Protein AF-A0A9Q0S503-F1 (afdb_monomer_lite)

pLDDT: mean 81.55, std 9.74, range [49.03, 94.69]

Structure (mmCIF, N/CA/C/O backbone):
data_AF-A0A9Q0S503-F1
#
_entry.id   AF-A0A9Q0S503-F1
#
loop_
_atom_site.group_PDB
_atom_site.id
_atom_site.type_symbol
_atom_site.label_atom_id
_atom_site.label_alt_id
_atom_site.label_comp_id
_atom_site.label_asym_id
_atom_site.label_entity_id
_atom_site.label_seq_id
_atom_site.pdbx_PDB_in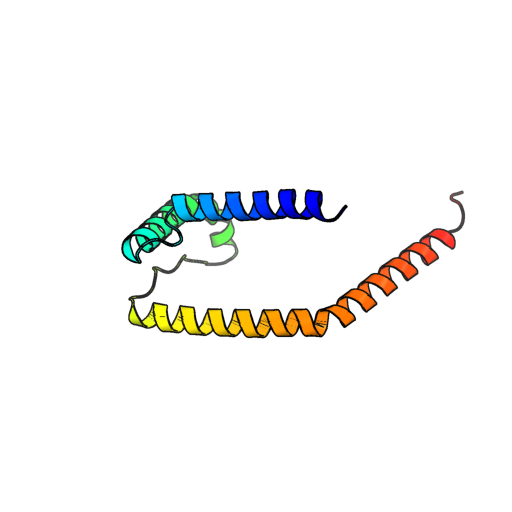s_code
_atom_site.Cartn_x
_atom_site.Cartn_y
_atom_site.Cartn_z
_atom_site.occupancy
_atom_site.B_iso_or_equiv
_atom_site.auth_seq_id
_atom_site.auth_comp_id
_atom_site.auth_asym_id
_atom_site.auth_atom_id
_atom_site.pdbx_PDB_model_num
ATOM 1 N N . MET A 1 1 ? 18.234 -19.051 -15.340 1.00 57.00 1 MET A N 1
ATOM 2 C CA . MET A 1 1 ? 17.763 -17.866 -14.578 1.00 57.00 1 MET A CA 1
ATOM 3 C C . MET A 1 1 ? 16.303 -17.928 -14.094 1.00 57.00 1 MET A C 1
ATOM 5 O O . MET A 1 1 ? 15.964 -17.139 -13.223 1.00 57.00 1 MET A O 1
ATOM 9 N N . GLY A 1 2 ? 15.440 -18.840 -14.571 1.00 72.81 2 GLY A N 1
ATOM 10 C CA . GLY A 1 2 ? 14.014 -18.856 -14.183 1.00 72.81 2 GLY A CA 1
ATOM 11 C C . GLY A 1 2 ? 13.708 -19.315 -12.747 1.00 72.81 2 GLY A C 1
ATOM 12 O O . GLY A 1 2 ? 12.916 -18.676 -12.062 1.00 72.81 2 GLY A O 1
ATOM 13 N N . LEU A 1 3 ? 14.363 -20.376 -12.259 1.00 83.56 3 LEU A N 1
ATOM 14 C CA . LEU A 1 3 ? 14.004 -21.007 -10.978 1.00 83.56 3 LEU A CA 1
ATOM 15 C C . LEU A 1 3 ? 14.396 -20.167 -9.748 1.00 83.56 3 LEU A C 1
ATOM 17 O O . LEU A 1 3 ? 13.619 -20.059 -8.807 1.00 83.56 3 LEU A O 1
ATOM 21 N N . PHE A 1 4 ? 15.562 -19.512 -9.777 1.00 88.88 4 PHE A N 1
ATOM 22 C CA . PHE A 1 4 ? 16.009 -18.639 -8.683 1.00 88.88 4 PHE A CA 1
ATOM 23 C C . PHE A 1 4 ? 15.110 -17.405 -8.533 1.00 88.88 4 PHE A C 1
ATOM 25 O O . PHE A 1 4 ? 14.668 -17.087 -7.434 1.00 88.88 4 PHE A O 1
ATOM 32 N N . SER A 1 5 ? 14.764 -16.743 -9.645 1.00 83.25 5 SER A N 1
ATOM 33 C CA . SER A 1 5 ? 13.842 -15.599 -9.612 1.00 83.25 5 SER A CA 1
ATOM 34 C C . SER A 1 5 ? 12.450 -16.009 -9.128 1.00 83.25 5 SER A C 1
ATOM 36 O O . SER A 1 5 ? 11.834 -15.278 -8.354 1.00 83.25 5 SER A O 1
ATOM 38 N N . PHE A 1 6 ? 11.973 -17.189 -9.538 1.00 91.38 6 PHE A N 1
ATOM 39 C CA . PHE A 1 6 ? 10.710 -17.744 -9.061 1.00 91.38 6 PHE A CA 1
ATOM 40 C C . PHE A 1 6 ? 10.740 -18.037 -7.557 1.00 91.38 6 PHE A C 1
ATOM 42 O O . PHE A 1 6 ? 9.820 -17.634 -6.856 1.00 91.38 6 PHE A O 1
ATOM 49 N N . ALA A 1 7 ? 11.806 -18.655 -7.044 1.00 92.56 7 ALA A N 1
ATOM 50 C CA . ALA A 1 7 ? 11.948 -18.948 -5.619 1.00 92.56 7 ALA A CA 1
ATOM 51 C C . ALA A 1 7 ? 12.010 -17.671 -4.768 1.00 92.56 7 ALA A C 1
ATOM 53 O O . ALA A 1 7 ? 11.330 -17.580 -3.751 1.00 92.56 7 ALA A O 1
ATOM 54 N N . VAL A 1 8 ? 12.758 -16.654 -5.210 1.00 93.19 8 VAL A N 1
ATOM 55 C CA . VAL A 1 8 ? 12.839 -15.363 -4.509 1.00 93.19 8 VAL A CA 1
ATOM 56 C C . VAL A 1 8 ? 11.482 -14.654 -4.512 1.00 93.19 8 VAL A C 1
ATOM 58 O O . VAL A 1 8 ? 10.993 -14.256 -3.458 1.00 93.19 8 VAL A O 1
ATOM 61 N N . LYS A 1 9 ? 10.827 -14.534 -5.675 1.00 92.31 9 LYS A N 1
ATOM 62 C CA . LYS A 1 9 ? 9.506 -13.889 -5.781 1.00 92.31 9 LYS A CA 1
ATOM 63 C C . LYS A 1 9 ? 8.429 -14.659 -5.017 1.00 92.31 9 LYS A C 1
ATOM 65 O O . LYS A 1 9 ? 7.618 -14.049 -4.328 1.00 92.31 9 LYS A O 1
ATOM 70 N N . GLY A 1 10 ? 8.447 -15.986 -5.111 1.00 94.69 10 GLY A N 1
ATOM 71 C CA . GLY A 1 10 ? 7.555 -16.878 -4.378 1.00 94.69 10 GLY A CA 1
ATOM 72 C C . GLY A 1 10 ? 7.757 -16.769 -2.870 1.00 94.69 10 GLY A C 1
ATOM 73 O O . GLY A 1 10 ? 6.779 -16.660 -2.142 1.00 94.69 10 GLY A O 1
ATOM 74 N N . GLY A 1 11 ? 9.006 -16.700 -2.403 1.00 93.38 11 GLY A N 1
ATOM 75 C CA . GLY A 1 11 ? 9.337 -16.498 -0.992 1.00 93.38 11 GLY A CA 1
ATOM 76 C C . GLY A 1 11 ? 8.842 -15.157 -0.450 1.00 93.38 11 GLY A C 1
ATOM 77 O O . GLY A 1 11 ? 8.263 -15.120 0.631 1.00 93.38 11 GLY A O 1
ATOM 78 N N . ILE A 1 12 ? 8.997 -14.072 -1.218 1.00 93.88 12 ILE A N 1
ATOM 79 C CA . ILE A 1 12 ? 8.471 -12.743 -0.854 1.00 93.88 12 ILE A CA 1
ATOM 80 C C . ILE A 1 12 ? 6.938 -12.761 -0.779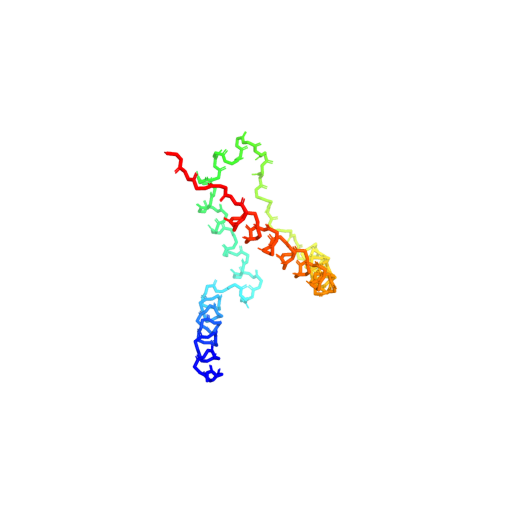 1.00 93.88 12 ILE A C 1
ATOM 82 O O . ILE A 1 12 ? 6.355 -12.249 0.173 1.00 93.88 12 ILE A O 1
ATOM 86 N N . LEU A 1 13 ? 6.269 -13.362 -1.767 1.00 92.56 13 LEU A N 1
ATOM 87 C CA . LEU A 1 13 ? 4.808 -13.475 -1.765 1.00 92.56 13 LEU A CA 1
ATOM 88 C C . LEU A 1 13 ? 4.311 -14.333 -0.600 1.00 92.56 13 LEU A C 1
ATOM 90 O O . LEU A 1 13 ? 3.348 -13.965 0.069 1.00 92.56 13 LEU A O 1
ATOM 94 N N . TYR A 1 14 ? 4.979 -15.454 -0.337 1.00 91.25 14 TYR A N 1
ATOM 95 C CA . TYR A 1 14 ? 4.634 -16.361 0.749 1.00 91.25 14 TYR A CA 1
ATOM 96 C C . TYR A 1 14 ? 4.812 -15.700 2.116 1.00 91.25 14 TYR A C 1
ATOM 98 O O . TYR A 1 14 ? 3.919 -15.796 2.953 1.00 91.25 14 TYR A O 1
ATOM 106 N N . SER A 1 15 ? 5.920 -14.991 2.344 1.00 88.50 15 SER A N 1
ATOM 107 C CA . SER A 1 15 ? 6.158 -14.301 3.614 1.00 88.50 15 SER A CA 1
ATOM 108 C C . SER A 1 15 ? 5.153 -13.172 3.842 1.00 88.50 15 SER A C 1
ATOM 110 O O . SER A 1 15 ? 4.602 -13.064 4.936 1.00 88.50 15 SER A O 1
ATOM 112 N N . ALA A 1 16 ? 4.829 -12.395 2.804 1.00 89.88 16 ALA A N 1
ATOM 113 C CA . ALA A 1 16 ? 3.786 -11.376 2.864 1.00 89.88 16 ALA A CA 1
ATOM 114 C C . ALA A 1 16 ? 2.408 -11.991 3.164 1.00 89.88 16 ALA A C 1
ATOM 116 O O . ALA A 1 16 ? 1.672 -11.509 4.028 1.00 89.88 16 ALA A O 1
ATOM 117 N N . PHE A 1 17 ? 2.065 -13.095 2.499 1.00 88.00 17 PHE A N 1
ATOM 118 C CA . PHE A 1 17 ? 0.813 -13.802 2.747 1.00 88.00 17 PHE A CA 1
ATOM 119 C C . PHE A 1 17 ? 0.746 -14.357 4.176 1.00 88.00 17 PHE A C 1
ATOM 121 O O . PHE A 1 17 ? -0.240 -14.145 4.878 1.00 88.00 17 PHE A O 1
ATOM 128 N N . TYR A 1 18 ? 1.814 -15.003 4.644 1.00 89.00 18 TYR A N 1
ATOM 129 C CA . TYR A 1 18 ? 1.893 -15.544 5.997 1.00 89.00 18 TYR A CA 1
ATOM 130 C C . TYR A 1 18 ? 1.777 -14.442 7.056 1.00 89.00 18 TYR A C 1
ATOM 132 O O . TYR A 1 18 ? 1.010 -14.582 8.007 1.00 89.00 18 TYR A O 1
ATOM 140 N N . ALA A 1 19 ? 2.461 -13.312 6.856 1.00 87.56 19 ALA A N 1
ATOM 141 C CA . ALA A 1 19 ? 2.360 -12.152 7.733 1.00 87.56 19 ALA A CA 1
ATOM 142 C C . ALA A 1 19 ? 0.928 -11.600 7.773 1.00 87.56 19 ALA A C 1
ATOM 144 O O . ALA A 1 19 ? 0.355 -11.456 8.848 1.00 87.56 19 ALA A O 1
ATOM 145 N N . THR A 1 20 ? 0.301 -11.352 6.618 1.00 83.88 20 THR A N 1
ATOM 146 C CA . THR A 1 20 ? -1.082 -10.833 6.575 1.00 83.88 20 THR A CA 1
ATOM 147 C C . THR A 1 20 ? -2.093 -11.796 7.197 1.00 83.88 20 THR A C 1
ATOM 149 O O . THR A 1 20 ? -3.049 -11.359 7.838 1.00 83.88 20 THR A O 1
ATOM 152 N N . ARG A 1 21 ? -1.863 -13.108 7.084 1.00 84.81 21 ARG A N 1
ATOM 153 C CA . ARG A 1 21 ? -2.663 -14.116 7.783 1.00 84.81 21 ARG A CA 1
ATOM 154 C C . ARG A 1 21 ? -2.451 -14.073 9.296 1.00 84.81 21 ARG A C 1
ATOM 156 O O . ARG A 1 21 ? -3.430 -14.144 10.031 1.00 84.81 21 ARG A O 1
ATOM 163 N N . HIS A 1 22 ? -1.211 -13.909 9.756 1.00 83.62 22 HIS A N 1
ATOM 164 C CA . HIS A 1 22 ? -0.887 -13.771 11.178 1.00 83.62 22 HIS A CA 1
ATOM 165 C C . HIS A 1 22 ? -1.519 -12.518 11.804 1.00 83.62 22 HIS A C 1
ATOM 167 O O . HIS A 1 22 ? -2.045 -12.582 12.911 1.00 83.62 22 HIS A O 1
ATOM 173 N N . TYR A 1 23 ? -1.566 -11.406 11.065 1.00 79.81 23 TYR A N 1
ATOM 174 C CA . TYR A 1 23 ? -2.240 -10.172 11.485 1.00 79.81 23 TYR A CA 1
ATOM 175 C C . TYR A 1 23 ? -3.771 -10.227 11.386 1.00 79.81 23 TYR A C 1
ATOM 177 O O . TYR A 1 23 ? -4.418 -9.199 11.539 1.00 79.81 23 TYR A O 1
ATOM 185 N N . ASN A 1 24 ? -4.370 -11.398 11.143 1.00 78.94 24 ASN A N 1
ATOM 186 C CA . ASN A 1 24 ? -5.821 -11.577 11.037 1.00 78.94 24 ASN A CA 1
ATOM 187 C C . ASN A 1 24 ? -6.489 -10.698 9.965 1.00 78.94 24 ASN A C 1
ATOM 189 O O . ASN A 1 24 ? -7.690 -10.464 10.027 1.00 78.94 24 ASN A O 1
ATOM 193 N N . VAL A 1 25 ? -5.749 -10.258 8.941 1.00 79.81 25 VAL A N 1
ATOM 194 C CA . VAL A 1 25 ? -6.316 -9.459 7.837 1.00 79.81 25 VAL A CA 1
ATOM 195 C C . VAL A 1 25 ? -7.424 -10.241 7.120 1.00 79.81 25 VAL A C 1
ATOM 197 O O . VAL A 1 25 ? -8.452 -9.679 6.750 1.00 79.81 25 VAL A O 1
ATOM 200 N N . TRP A 1 26 ? -7.225 -11.554 6.985 1.00 79.50 26 TRP A N 1
ATOM 201 C CA . TRP A 1 26 ? -8.132 -12.502 6.329 1.00 79.50 26 TRP A CA 1
ATOM 202 C C . TRP A 1 26 ? -8.963 -13.338 7.314 1.00 79.50 26 TRP A C 1
ATOM 204 O O . TRP A 1 26 ? -9.456 -14.401 6.939 1.00 79.50 26 TRP A O 1
ATOM 214 N N . ALA A 1 27 ? -9.024 -12.938 8.586 1.00 74.31 27 ALA A N 1
ATOM 215 C CA . ALA A 1 27 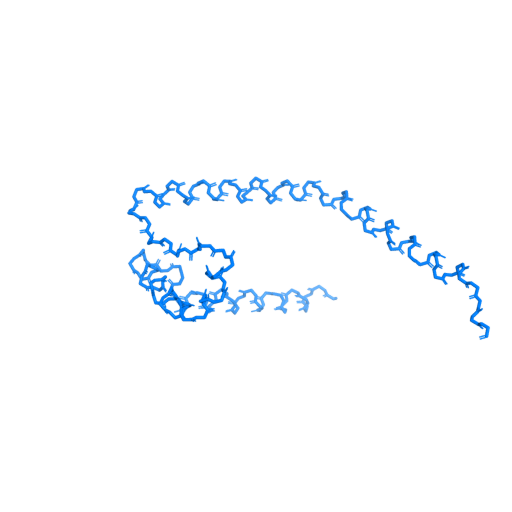? -9.785 -13.661 9.598 1.00 74.31 27 ALA A CA 1
ATOM 216 C C . ALA A 1 27 ? -11.285 -13.328 9.514 1.00 74.31 27 ALA A C 1
ATOM 218 O O . ALA A 1 27 ? -11.740 -12.639 8.601 1.00 74.31 27 ALA A O 1
ATOM 219 N N . ASP A 1 28 ? -12.057 -13.835 10.474 1.00 77.88 28 ASP A N 1
ATOM 220 C CA . ASP A 1 28 ? -13.481 -13.533 10.580 1.00 77.88 28 ASP A CA 1
ATOM 221 C C . ASP A 1 28 ? -13.730 -12.024 10.684 1.00 77.88 28 ASP A C 1
ATOM 223 O O . ASP A 1 28 ? -12.913 -11.270 11.223 1.00 77.88 28 ASP A O 1
ATOM 227 N N . SER A 1 29 ? -14.903 -11.594 10.212 1.00 73.12 29 SER A N 1
ATOM 228 C CA . SER A 1 29 ? -15.291 -10.180 10.129 1.00 73.12 29 SER A CA 1
ATOM 229 C C . SER A 1 29 ? -15.101 -9.405 11.439 1.00 73.12 29 SER A C 1
ATOM 231 O O . SER A 1 29 ? -14.843 -8.204 11.399 1.00 73.12 29 SER A O 1
ATOM 233 N N . GLU A 1 30 ? -15.238 -10.065 12.588 1.00 75.81 30 GLU A N 1
ATOM 234 C CA . GLU A 1 30 ? -15.047 -9.472 13.915 1.00 75.81 30 GLU A CA 1
ATOM 235 C C . GLU A 1 30 ? -13.572 -9.167 14.222 1.00 75.81 30 GLU A C 1
ATOM 237 O O . GLU A 1 30 ? -13.237 -8.105 14.742 1.00 75.81 30 GLU A O 1
ATOM 242 N N . LYS A 1 31 ? -12.656 -10.062 13.840 1.00 79.75 31 LYS A N 1
ATOM 243 C CA . LYS A 1 31 ? -11.215 -9.870 14.059 1.00 79.75 31 LYS A CA 1
ATOM 244 C C . LYS A 1 31 ? -10.644 -8.827 13.104 1.00 79.75 31 LYS A C 1
ATOM 246 O O . LYS A 1 31 ? -9.848 -7.987 13.521 1.00 79.75 31 LYS A O 1
ATOM 251 N N . SER A 1 32 ? -11.080 -8.837 11.846 1.00 77.50 32 SER A N 1
ATOM 252 C CA . SER A 1 32 ? -10.652 -7.842 10.859 1.00 77.50 32 SER A CA 1
ATOM 253 C C . SER A 1 32 ? -11.186 -6.439 11.178 1.00 77.50 32 SER A C 1
ATOM 255 O O . SER A 1 32 ? -10.478 -5.454 10.963 1.00 77.50 32 SER A O 1
ATOM 257 N N . SER A 1 33 ? -12.401 -6.317 11.730 1.00 75.75 33 SER A N 1
ATOM 258 C CA . SER A 1 33 ? -12.943 -5.017 12.155 1.00 75.75 33 SER A CA 1
ATOM 259 C C . SER A 1 33 ? -12.242 -4.478 13.406 1.00 75.75 33 SER A C 1
ATOM 261 O O . SER A 1 33 ? -11.933 -3.286 13.468 1.00 75.75 33 SER A O 1
ATOM 263 N N . ALA A 1 34 ? -11.899 -5.347 14.362 1.00 81.94 34 ALA A N 1
ATOM 264 C CA . ALA A 1 34 ? -11.081 -4.982 15.515 1.00 81.94 34 ALA A CA 1
ATOM 265 C C . ALA A 1 34 ? -9.696 -4.461 15.089 1.00 81.94 34 ALA A C 1
ATOM 267 O O . ALA A 1 34 ? -9.271 -3.398 15.546 1.00 81.94 34 ALA A O 1
ATOM 268 N N . LEU A 1 35 ? -9.041 -5.144 14.142 1.00 82.69 35 LEU A N 1
ATOM 269 C CA . LEU A 1 35 ? -7.765 -4.714 13.563 1.00 82.69 35 LEU A CA 1
ATOM 270 C C . LEU A 1 35 ? -7.869 -3.335 12.891 1.00 82.69 35 LEU A C 1
ATOM 272 O O . LEU A 1 35 ? -6.989 -2.494 13.065 1.00 82.69 35 LEU A O 1
ATOM 276 N N . TYR A 1 36 ? -8.942 -3.079 12.137 1.00 79.56 36 TYR A N 1
ATOM 277 C CA . TYR A 1 36 ? -9.167 -1.775 11.506 1.00 79.56 36 TYR A CA 1
ATOM 278 C C . TYR A 1 36 ? -9.281 -0.653 12.539 1.00 79.56 36 TYR A C 1
ATOM 280 O O . TYR A 1 36 ? -8.664 0.401 12.381 1.00 79.56 36 TYR A O 1
ATOM 288 N N . ASN A 1 37 ? -10.037 -0.886 13.612 1.00 81.81 37 ASN A N 1
ATOM 289 C CA . ASN A 1 37 ? -10.200 0.093 14.679 1.00 81.81 37 ASN A CA 1
ATOM 290 C C . ASN A 1 37 ? -8.866 0.370 15.387 1.00 81.81 37 ASN A C 1
ATOM 292 O O . ASN A 1 37 ? -8.528 1.532 15.610 1.00 81.81 37 ASN A O 1
ATOM 296 N N . GLU A 1 38 ? -8.071 -0.664 15.667 1.00 85.12 38 GLU A N 1
ATOM 297 C CA . GLU A 1 38 ? -6.734 -0.519 16.253 1.00 85.12 38 GLU A CA 1
ATOM 298 C C . GLU A 1 38 ? -5.791 0.282 15.339 1.00 85.12 38 GLU A C 1
ATOM 300 O O . GLU A 1 38 ? -5.113 1.211 15.786 1.00 85.12 38 GLU A O 1
ATOM 305 N N . LEU A 1 39 ? -5.771 -0.035 14.041 1.00 82.94 39 LEU A N 1
ATOM 306 C CA . LEU A 1 39 ? -4.960 0.678 13.052 1.00 82.94 39 LEU A CA 1
ATOM 307 C C . LEU A 1 39 ? -5.394 2.138 12.912 1.00 82.94 39 LEU A C 1
ATOM 309 O O . LEU A 1 39 ? -4.542 3.023 12.875 1.00 82.94 39 LEU A O 1
ATOM 313 N N . SER A 1 40 ? -6.700 2.402 12.882 1.00 79.12 40 SER A N 1
ATOM 314 C CA . SER A 1 40 ? -7.256 3.756 12.833 1.00 79.12 40 SER A CA 1
ATOM 315 C C . SER A 1 40 ? -6.841 4.572 14.059 1.00 79.12 40 SER A C 1
ATOM 317 O O . SER A 1 40 ? -6.360 5.700 13.925 1.00 79.12 40 SER A O 1
ATOM 319 N N . GLN A 1 41 ? -6.917 3.984 15.257 1.00 82.38 41 GLN A N 1
ATOM 320 C CA . GLN A 1 41 ? -6.484 4.629 16.499 1.00 82.38 41 GLN A CA 1
ATOM 321 C C . GLN A 1 41 ? -4.982 4.930 16.507 1.00 82.38 41 GLN A C 1
ATOM 323 O O . GLN A 1 41 ? -4.587 6.037 16.874 1.00 82.38 41 GLN A O 1
ATOM 328 N N . LYS A 1 42 ? -4.143 3.990 16.051 1.00 83.50 42 LYS A N 1
ATOM 329 C CA . LYS A 1 42 ? -2.687 4.192 15.948 1.00 83.50 42 LYS A CA 1
ATOM 330 C C . LYS A 1 42 ? -2.300 5.198 14.864 1.00 83.50 42 LYS A C 1
ATOM 332 O O . LYS A 1 42 ? -1.338 5.939 15.041 1.00 83.50 42 LYS A O 1
ATOM 337 N N . ALA A 1 43 ? -3.039 5.255 13.759 1.00 80.31 43 ALA A N 1
ATOM 338 C CA . ALA A 1 43 ? -2.784 6.192 12.667 1.00 80.31 43 ALA A CA 1
ATOM 339 C C . ALA A 1 43 ? -3.270 7.618 12.984 1.00 80.31 43 ALA A C 1
ATOM 341 O O . ALA A 1 43 ? -2.637 8.592 12.573 1.00 80.31 43 ALA A O 1
ATOM 342 N N . SER A 1 44 ? -4.355 7.756 13.753 1.00 76.19 44 SER A N 1
ATOM 343 C CA . SER A 1 44 ? -4.974 9.032 14.146 1.00 76.19 44 SER A CA 1
ATOM 344 C C . SER A 1 44 ? -3.989 10.124 14.617 1.00 76.19 44 SER A C 1
ATOM 346 O O . SER A 1 44 ? -4.052 11.237 14.083 1.00 76.19 44 SER A O 1
ATOM 348 N N . PRO A 1 45 ? -3.030 9.872 15.537 1.00 79.69 45 PRO A N 1
ATOM 349 C CA . PRO A 1 45 ? -2.081 10.901 15.972 1.00 79.69 45 PRO A CA 1
ATOM 350 C C . PRO A 1 45 ? -1.138 11.386 14.861 1.00 79.69 45 PRO A C 1
ATOM 352 O O . PRO A 1 45 ? -0.739 12.551 14.880 1.00 79.69 45 PRO A O 1
ATOM 355 N N . HIS A 1 46 ? -0.812 10.537 13.884 1.00 75.56 46 HIS A N 1
ATOM 356 C CA . HIS A 1 46 ? 0.112 10.855 12.790 1.00 75.56 46 HIS A CA 1
ATOM 357 C C . HIS A 1 46 ? -0.575 11.512 11.591 1.00 75.56 46 HIS A C 1
ATOM 359 O O . HIS A 1 46 ? 0.072 12.185 10.794 1.00 75.56 46 HIS A O 1
ATOM 365 N N . LEU A 1 47 ? -1.896 11.381 11.489 1.00 71.81 47 LEU A N 1
ATOM 366 C CA . LEU A 1 47 ? -2.691 11.984 10.424 1.00 71.81 47 LEU A CA 1
ATOM 367 C C . LEU A 1 47 ? -3.104 13.430 10.720 1.00 71.81 47 LEU A C 1
ATOM 369 O O . LEU A 1 47 ? -3.790 14.031 9.903 1.00 71.81 47 LEU A O 1
ATOM 373 N N . LYS A 1 48 ? -2.674 14.030 11.841 1.00 72.94 48 LYS A N 1
ATOM 374 C CA . LYS A 1 48 ? -3.014 15.422 12.197 1.00 72.94 48 LYS A CA 1
ATOM 375 C C . LYS A 1 48 ? -2.568 16.440 11.140 1.00 72.94 48 LYS A C 1
ATOM 377 O O . LYS A 1 48 ? -3.327 17.351 10.825 1.00 72.94 48 LYS A O 1
ATOM 382 N N . SER A 1 49 ? -1.372 16.277 10.569 1.00 73.50 49 SER A N 1
ATOM 383 C CA . SER A 1 49 ? -0.856 17.162 9.512 1.00 73.50 49 SER A CA 1
ATOM 384 C C . SER A 1 49 ? -1.596 16.977 8.185 1.00 73.50 49 SER A C 1
ATOM 386 O O . SER A 1 49 ? -1.877 17.952 7.494 1.00 73.50 49 SER A O 1
ATOM 388 N N . VAL A 1 50 ? -1.963 15.734 7.859 1.00 71.50 50 VAL A N 1
ATOM 389 C CA . VAL A 1 50 ? -2.741 15.391 6.660 1.00 71.50 50 VAL A CA 1
ATOM 390 C C . VAL A 1 50 ? -4.174 15.898 6.793 1.00 71.50 50 VAL A C 1
ATOM 392 O O . VAL A 1 50 ? -4.694 16.487 5.854 1.00 71.50 50 VAL A O 1
ATOM 395 N N . ARG A 1 51 ? -4.777 15.766 7.980 1.00 68.38 51 ARG A N 1
ATOM 396 C CA . ARG A 1 51 ? -6.124 16.258 8.290 1.00 68.38 51 ARG A CA 1
ATOM 397 C C . ARG A 1 51 ? -6.235 17.780 8.160 1.00 68.38 51 ARG A C 1
ATOM 399 O O . ARG A 1 51 ? -7.292 18.279 7.796 1.00 68.38 51 ARG A O 1
ATOM 406 N N . ALA A 1 52 ? -5.147 18.506 8.426 1.00 72.75 52 ALA A N 1
ATOM 407 C CA . ALA A 1 52 ? -5.090 19.956 8.246 1.00 72.75 52 ALA A CA 1
ATOM 408 C C . ALA A 1 52 ? -5.105 20.385 6.766 1.00 72.75 52 ALA A C 1
ATOM 410 O O . ALA A 1 52 ? -5.555 21.483 6.459 1.00 72.75 52 ALA A O 1
ATOM 411 N N . GLN A 1 53 ? -4.619 19.535 5.854 1.00 79.12 53 GLN A N 1
ATOM 412 C CA . GLN A 1 53 ? -4.570 19.821 4.413 1.00 79.12 53 GLN A CA 1
ATOM 413 C C . GLN A 1 53 ? -5.757 19.216 3.657 1.00 79.12 53 GLN A C 1
ATOM 415 O O . GLN A 1 53 ? -6.197 19.753 2.645 1.00 79.12 53 GLN A O 1
ATOM 420 N N . ILE A 1 54 ? -6.270 18.088 4.142 1.00 71.38 54 ILE A N 1
ATOM 421 C CA . ILE A 1 54 ? -7.386 17.352 3.563 1.00 71.38 54 ILE A CA 1
ATOM 422 C C . ILE A 1 54 ? -8.265 16.928 4.741 1.00 71.38 54 IL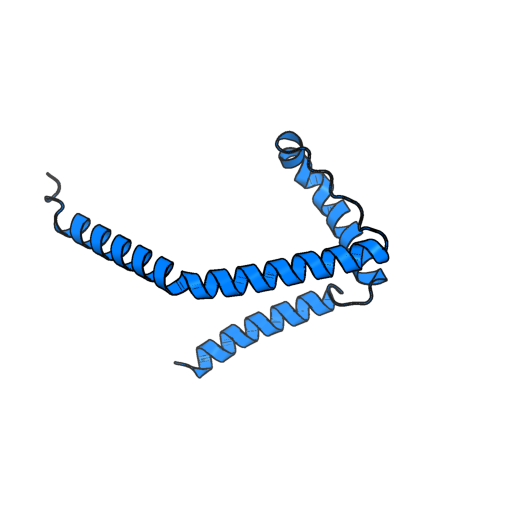E A C 1
ATOM 424 O O . ILE A 1 54 ? -7.798 16.114 5.537 1.00 71.38 54 ILE A O 1
ATOM 428 N N . PRO A 1 55 ? -9.502 17.439 4.889 1.00 66.25 55 PRO A N 1
ATOM 429 C CA . PRO A 1 55 ? -10.398 17.073 5.985 1.00 66.25 55 PRO A CA 1
ATOM 430 C C . PRO A 1 55 ? -10.876 15.622 5.819 1.00 66.25 55 PRO A C 1
ATOM 432 O O . PRO A 1 55 ? -11.984 15.341 5.374 1.00 66.25 55 PRO A O 1
ATOM 435 N N . LEU A 1 56 ? -9.983 14.687 6.130 1.00 62.38 56 LEU A N 1
ATOM 436 C CA . LEU A 1 56 ? -10.167 13.250 6.040 1.00 62.38 56 LEU A CA 1
ATOM 437 C C . LEU A 1 56 ? -10.403 12.732 7.463 1.00 62.38 56 LEU A C 1
ATOM 439 O O . LEU A 1 56 ? -9.480 12.587 8.277 1.00 62.38 56 LEU A O 1
ATOM 443 N N . GLU A 1 57 ? -11.669 12.493 7.788 1.00 66.25 57 GLU A N 1
ATOM 444 C CA . GLU A 1 57 ? -12.034 11.601 8.883 1.00 66.25 57 GLU A CA 1
ATOM 445 C C . GLU A 1 57 ? -12.036 10.173 8.353 1.00 66.25 57 GLU A C 1
ATOM 447 O O . GLU A 1 57 ? -12.579 9.900 7.285 1.00 66.25 57 GLU A O 1
ATOM 452 N N . ILE A 1 58 ? -11.378 9.268 9.079 1.00 67.38 58 ILE A N 1
ATOM 453 C CA . ILE A 1 58 ? -11.431 7.844 8.762 1.00 67.38 58 ILE A CA 1
ATOM 454 C C . ILE A 1 58 ? -12.849 7.394 9.122 1.00 67.38 58 ILE A C 1
ATOM 456 O O . ILE A 1 58 ? -13.183 7.418 10.310 1.00 67.38 58 ILE A O 1
ATOM 460 N N . PRO A 1 59 ? -13.693 7.020 8.146 1.00 67.50 59 PRO A N 1
ATOM 461 C CA . PRO A 1 59 ? -15.057 6.633 8.449 1.00 67.50 59 PRO A CA 1
ATOM 462 C C . PRO A 1 59 ? -15.063 5.320 9.248 1.00 67.50 59 PRO A C 1
ATOM 464 O O . PRO A 1 59 ? -14.183 4.466 9.047 1.00 67.50 59 PRO A O 1
ATOM 467 N N . PRO A 1 60 ? -16.041 5.127 10.151 1.00 69.25 60 PRO A N 1
ATOM 468 C CA . PRO A 1 60 ? -16.265 3.824 10.757 1.00 69.25 60 PRO A CA 1
ATOM 469 C C . PRO A 1 60 ? -16.575 2.797 9.662 1.00 69.25 60 PRO A C 1
ATOM 471 O O . PRO A 1 60 ? -17.156 3.132 8.627 1.00 69.25 60 PRO A O 1
ATOM 474 N N . LEU A 1 61 ? -16.176 1.542 9.886 1.00 68.62 61 LEU A N 1
ATOM 475 C CA . LEU A 1 61 ? -16.565 0.454 8.993 1.00 68.62 61 LEU A CA 1
ATOM 476 C C . LEU A 1 61 ? -18.104 0.396 8.924 1.00 68.62 61 LEU A C 1
ATOM 478 O O . LEU A 1 61 ? -18.748 0.357 9.976 1.00 68.62 61 LEU A O 1
ATOM 482 N N . PRO A 1 62 ? -18.696 0.409 7.719 1.00 65.56 62 PRO A N 1
ATOM 483 C CA . PRO A 1 62 ? -20.141 0.364 7.558 1.00 65.56 62 PRO A CA 1
ATOM 484 C C . PRO A 1 62 ? -20.732 -0.931 8.124 1.00 65.56 62 PRO A C 1
ATOM 486 O O . PRO A 1 62 ? -20.054 -1.957 8.193 1.00 65.56 62 PRO A O 1
ATOM 489 N N . SER A 1 63 ? -22.014 -0.906 8.499 1.00 66.00 63 SER A N 1
ATOM 490 C CA . SER A 1 63 ? -22.716 -2.121 8.934 1.00 66.00 63 SER A CA 1
ATOM 491 C C . SER A 1 63 ? -22.769 -3.160 7.797 1.00 66.00 63 SER A C 1
ATOM 493 O O . SER A 1 63 ? -22.689 -2.816 6.615 1.00 66.00 63 SER A O 1
ATOM 495 N N . SER A 1 64 ? -22.854 -4.448 8.142 1.00 69.62 64 SER A N 1
ATOM 496 C CA . SER A 1 64 ? -22.569 -5.593 7.253 1.00 69.62 64 SER A CA 1
ATOM 497 C C . SER A 1 64 ? -23.242 -5.566 5.867 1.00 69.62 64 SER A C 1
ATOM 499 O O . SER A 1 64 ? -22.656 -6.062 4.903 1.00 69.62 64 SER A O 1
ATOM 501 N N . GLY A 1 65 ? -24.426 -4.957 5.733 1.00 65.88 65 GLY A N 1
ATOM 502 C CA . GLY A 1 65 ? -25.124 -4.808 4.448 1.00 65.88 65 GLY A CA 1
ATOM 503 C C . GLY A 1 65 ? -24.436 -3.852 3.463 1.00 65.88 65 GLY A C 1
ATOM 504 O O . GLY A 1 65 ? -24.324 -4.150 2.275 1.00 65.88 65 GLY A O 1
ATOM 505 N N . GLU A 1 66 ? -23.903 -2.732 3.949 1.00 68.38 66 GLU A N 1
ATOM 506 C CA . GLU A 1 66 ? -23.200 -1.731 3.135 1.00 68.38 66 GLU A CA 1
ATOM 507 C C . GLU A 1 66 ? -21.770 -2.180 2.789 1.00 68.38 66 GLU A C 1
ATOM 509 O O . GLU A 1 66 ? -21.269 -1.904 1.697 1.00 68.38 66 GLU A O 1
ATOM 514 N N . LEU A 1 67 ? -21.133 -2.953 3.677 1.00 71.38 67 LEU A N 1
ATOM 515 C CA . LEU A 1 67 ? -19.829 -3.586 3.446 1.00 71.38 67 LEU A CA 1
ATOM 516 C C . LEU A 1 67 ? -19.848 -4.526 2.234 1.00 71.38 67 LEU A C 1
ATOM 518 O O . LEU A 1 67 ? -18.920 -4.504 1.427 1.00 71.38 67 LEU A O 1
ATOM 522 N N . CYS A 1 68 ? -20.914 -5.316 2.073 1.00 68.69 68 CYS A N 1
ATOM 523 C CA . CYS A 1 68 ? -21.068 -6.216 0.928 1.00 68.69 68 CYS A CA 1
ATOM 524 C C . CYS A 1 68 ? -21.165 -5.437 -0.395 1.00 68.69 68 CYS A C 1
ATOM 526 O O . CYS A 1 68 ? -20.516 -5.790 -1.386 1.00 68.69 68 CYS A O 1
ATOM 528 N N . TYR A 1 69 ? -21.914 -4.329 -0.397 1.00 76.56 69 TYR A N 1
ATOM 529 C CA . TYR A 1 69 ? -22.023 -3.442 -1.553 1.00 76.56 69 TYR A CA 1
ATOM 530 C C . TYR A 1 69 ? -20.685 -2.774 -1.893 1.00 76.56 69 TYR A C 1
ATOM 532 O O . TYR A 1 69 ? -20.261 -2.804 -3.049 1.00 76.56 69 TYR A O 1
ATOM 540 N N . ILE A 1 70 ? -19.983 -2.227 -0.897 1.00 80.19 70 ILE A N 1
ATOM 541 C CA . ILE A 1 70 ? -18.661 -1.608 -1.068 1.00 80.19 70 ILE A CA 1
ATOM 542 C C . ILE A 1 70 ? -17.667 -2.635 -1.602 1.00 80.19 70 ILE A C 1
ATOM 544 O O . ILE A 1 70 ? -17.018 -2.383 -2.616 1.00 80.19 70 ILE A O 1
ATOM 548 N N . TYR A 1 71 ? -17.583 -3.810 -0.980 1.00 78.94 71 TYR A N 1
ATOM 549 C CA . TYR A 1 71 ? -16.695 -4.875 -1.429 1.00 78.94 71 TYR A CA 1
ATOM 550 C C . TYR A 1 71 ? -16.967 -5.238 -2.889 1.00 78.94 71 TYR A C 1
ATOM 552 O O . TYR A 1 71 ? -16.056 -5.201 -3.711 1.00 78.94 71 TYR A O 1
ATOM 560 N N . THR A 1 72 ? -18.229 -5.485 -3.242 1.00 81.25 72 THR A N 1
ATOM 561 C CA . THR A 1 72 ? -18.627 -5.807 -4.617 1.00 81.25 72 THR A CA 1
ATOM 562 C C . THR A 1 72 ? -18.286 -4.672 -5.588 1.00 81.25 72 THR A C 1
ATOM 564 O O . THR A 1 72 ? -17.739 -4.910 -6.667 1.00 81.25 72 THR A O 1
ATOM 567 N N . HIS A 1 73 ? -18.556 -3.420 -5.214 1.00 83.25 73 HIS A N 1
ATOM 568 C CA . HIS A 1 73 ? -18.281 -2.250 -6.044 1.00 83.25 73 HIS A CA 1
ATOM 569 C C . HIS A 1 73 ? -16.781 -2.064 -6.301 1.00 83.25 73 HIS A C 1
ATOM 571 O O . HIS A 1 73 ? -16.363 -1.905 -7.452 1.00 83.25 73 HIS A O 1
ATOM 577 N N . TYR A 1 74 ? -15.963 -2.099 -5.247 1.00 83.44 74 TYR A N 1
ATOM 578 C CA . TYR A 1 74 ? -14.518 -1.911 -5.353 1.00 83.44 74 TYR A CA 1
ATOM 579 C C . TYR A 1 74 ? -13.825 -3.114 -5.981 1.00 83.44 74 TYR A C 1
ATOM 581 O O . TYR A 1 74 ? -12.904 -2.914 -6.767 1.00 83.44 74 TYR A O 1
ATOM 589 N N . HIS A 1 75 ? -14.299 -4.334 -5.732 1.00 79.69 75 HIS A N 1
ATOM 590 C CA . HIS A 1 75 ? -13.811 -5.527 -6.413 1.00 79.69 75 HIS A CA 1
ATOM 591 C C . HIS A 1 75 ? -14.043 -5.423 -7.925 1.00 79.69 75 HIS A C 1
ATOM 593 O O . HIS A 1 75 ? -13.104 -5.530 -8.712 1.00 79.69 75 HIS A O 1
ATOM 599 N N . ASN A 1 76 ? -15.267 -5.091 -8.345 1.00 86.81 76 ASN A N 1
ATOM 600 C CA . ASN A 1 76 ? -15.592 -4.924 -9.761 1.00 86.81 76 ASN A CA 1
ATOM 601 C C . ASN A 1 76 ? -14.812 -3.773 -10.410 1.00 86.81 76 ASN A C 1
ATOM 603 O O . ASN A 1 76 ? -14.350 -3.905 -11.545 1.00 86.81 76 ASN A O 1
ATOM 607 N N . LYS A 1 77 ? -14.634 -2.645 -9.709 1.00 90.88 77 LYS A N 1
ATOM 608 C CA . LYS A 1 77 ? -13.777 -1.548 -10.185 1.00 90.88 77 LYS A CA 1
ATOM 609 C C . LYS A 1 77 ? -12.320 -1.978 -10.314 1.00 90.88 77 LYS A C 1
ATOM 611 O O . LYS A 1 77 ? -11.697 -1.650 -11.319 1.00 90.88 77 LYS A O 1
ATOM 616 N N . ALA A 1 78 ? -11.790 -2.704 -9.333 1.00 86.31 78 ALA A N 1
ATOM 617 C CA . ALA A 1 78 ? -10.421 -3.196 -9.356 1.00 86.31 78 ALA A CA 1
ATOM 618 C C . ALA A 1 78 ? -10.200 -4.116 -10.561 1.00 86.31 78 ALA A C 1
ATOM 620 O O . ALA A 1 78 ? -9.318 -3.841 -11.366 1.00 86.31 78 ALA A O 1
ATOM 621 N N . VAL A 1 79 ? -11.063 -5.118 -10.762 1.00 89.94 79 VAL A N 1
ATOM 622 C CA . VAL A 1 79 ? -10.978 -6.037 -11.909 1.00 89.94 79 VAL A CA 1
ATOM 623 C C . VAL A 1 79 ? -11.027 -5.275 -13.236 1.00 89.94 79 VAL A C 1
ATOM 625 O O . VAL A 1 79 ? -10.153 -5.458 -14.085 1.00 89.94 79 VAL A O 1
ATOM 628 N N . LYS A 1 80 ? -12.000 -4.367 -13.407 1.00 91.31 80 LYS A N 1
ATOM 629 C CA . LYS A 1 80 ? -12.124 -3.551 -14.627 1.00 91.31 80 LYS A CA 1
ATOM 630 C C . LYS A 1 80 ? -10.872 -2.711 -14.881 1.00 91.31 80 LYS A C 1
ATOM 632 O O . LYS A 1 80 ? -10.364 -2.700 -16.000 1.00 91.31 80 LYS A O 1
ATOM 637 N N . ASN A 1 81 ? -10.351 -2.048 -13.852 1.00 90.50 81 ASN A N 1
ATOM 638 C CA . ASN A 1 81 ? -9.166 -1.203 -13.972 1.00 90.50 81 ASN A CA 1
ATOM 639 C C . ASN A 1 81 ? -7.897 -2.012 -14.249 1.00 90.50 81 ASN A C 1
ATOM 641 O O . ASN A 1 81 ? -7.074 -1.578 -15.048 1.00 90.50 81 ASN A O 1
ATOM 645 N N . THR A 1 82 ? -7.736 -3.187 -13.641 1.00 91.06 82 THR A N 1
ATOM 646 C CA . THR A 1 82 ? -6.588 -4.063 -13.899 1.00 91.06 82 THR A CA 1
ATOM 647 C C . THR A 1 82 ? -6.590 -4.555 -15.341 1.00 91.06 82 THR A C 1
ATOM 649 O O . THR A 1 82 ? -5.568 -4.454 -16.016 1.00 91.06 82 THR A O 1
ATOM 652 N N . ILE A 1 83 ? -7.734 -5.024 -15.850 1.00 92.38 83 ILE A N 1
ATOM 653 C CA . ILE A 1 83 ? -7.852 -5.454 -17.252 1.00 92.38 83 ILE A CA 1
ATOM 654 C C . ILE A 1 83 ? -7.591 -4.274 -18.192 1.00 92.38 83 ILE A C 1
ATOM 656 O O . ILE A 1 83 ? -6.856 -4.409 -19.167 1.00 92.38 83 ILE A O 1
ATOM 660 N N . TYR A 1 84 ? -8.130 -3.097 -17.874 1.00 92.56 84 TYR A N 1
ATOM 661 C CA . TYR A 1 84 ? -7.887 -1.883 -18.646 1.00 92.56 84 TYR A CA 1
ATOM 662 C C . TYR A 1 84 ? -6.406 -1.477 -18.660 1.00 92.56 84 TYR A C 1
ATOM 664 O O . TYR A 1 84 ? -5.871 -1.119 -19.709 1.00 92.56 84 TYR A O 1
ATOM 672 N N . PHE A 1 85 ? -5.720 -1.579 -17.520 1.00 92.44 85 PHE A N 1
ATOM 673 C CA . PHE A 1 85 ? -4.283 -1.337 -17.426 1.00 92.44 85 PHE A CA 1
ATOM 674 C C . PHE A 1 85 ? -3.495 -2.329 -18.280 1.00 92.44 85 PHE A C 1
ATOM 676 O O . PHE A 1 85 ? -2.658 -1.900 -19.068 1.00 92.44 85 PHE A O 1
ATOM 683 N N . ILE A 1 86 ? -3.797 -3.629 -18.185 1.00 92.44 86 ILE A N 1
ATOM 684 C CA . ILE A 1 86 ? -3.160 -4.670 -19.007 1.00 92.44 86 ILE A CA 1
ATOM 685 C C . ILE A 1 86 ? -3.389 -4.388 -20.495 1.00 92.44 86 ILE A C 1
ATOM 687 O O . ILE A 1 86 ? -2.454 -4.471 -21.287 1.00 92.44 86 ILE A O 1
ATOM 691 N N . HIS A 1 87 ? -4.601 -3.983 -20.878 1.00 91.25 87 HIS A N 1
ATOM 692 C CA . HIS A 1 87 ? -4.910 -3.619 -22.256 1.00 91.25 87 HIS A CA 1
ATOM 693 C C . HIS A 1 87 ? -4.094 -2.407 -22.734 1.00 91.25 87 HIS A C 1
ATOM 695 O O . HIS A 1 87 ? -3.611 -2.405 -23.866 1.00 91.25 87 HIS A O 1
ATOM 701 N N . ARG A 1 88 ? -3.903 -1.387 -21.888 1.00 92.94 88 ARG A N 1
ATOM 702 C CA . ARG A 1 88 ? -3.104 -0.194 -22.220 1.00 92.94 88 ARG A CA 1
ATOM 703 C C . ARG A 1 88 ? -1.598 -0.379 -22.068 1.00 92.94 88 ARG A C 1
ATOM 705 O O . ARG A 1 88 ? -0.835 0.467 -22.534 1.00 92.94 88 ARG A O 1
ATOM 712 N N . LEU A 1 89 ? -1.165 -1.473 -21.457 1.00 92.88 89 LEU A N 1
ATOM 713 C CA . LEU A 1 89 ? 0.232 -1.763 -21.161 1.00 92.88 89 LEU A CA 1
ATOM 714 C C . LEU A 1 89 ? 1.141 -1.667 -22.404 1.00 92.88 89 LEU A C 1
ATOM 716 O O . LEU A 1 89 ? 2.177 -1.008 -22.306 1.00 92.88 89 LEU A O 1
ATOM 720 N N . PRO A 1 90 ? 0.762 -2.180 -23.595 1.00 89.44 90 PRO A N 1
ATOM 721 C CA . PRO A 1 90 ? 1.560 -2.007 -24.811 1.00 89.44 90 PRO A CA 1
ATOM 722 C C . PRO A 1 90 ? 1.744 -0.539 -25.224 1.00 89.44 90 PRO A C 1
ATOM 724 O O . PRO A 1 90 ? 2.831 -0.154 -25.653 1.00 89.44 90 PRO A O 1
ATOM 727 N N . CYS A 1 91 ? 0.722 0.307 -25.054 1.00 88.50 91 CYS A N 1
ATOM 728 C CA . CYS A 1 91 ? 0.832 1.739 -25.342 1.00 88.50 91 CYS A CA 1
ATOM 729 C C . CYS A 1 91 ? 1.797 2.434 -24.374 1.00 88.50 91 CYS A C 1
ATOM 731 O O . CYS A 1 91 ? 2.625 3.230 -24.814 1.00 88.50 91 CYS A O 1
ATOM 733 N N . TYR A 1 92 ? 1.725 2.114 -23.077 1.00 90.06 92 TYR A N 1
ATOM 734 C CA . TYR A 1 92 ? 2.646 2.671 -22.082 1.00 90.06 92 TYR A CA 1
ATOM 735 C C . TYR A 1 92 ? 4.090 2.241 -22.337 1.00 90.06 92 TYR A C 1
ATOM 737 O O . TYR A 1 92 ? 4.992 3.075 -22.279 1.00 90.06 92 TYR A O 1
ATOM 745 N N . LEU A 1 93 ? 4.311 0.971 -22.691 1.00 90.81 93 LEU A N 1
ATOM 746 C CA . LEU A 1 93 ? 5.636 0.471 -23.056 1.00 90.81 93 LEU A CA 1
ATOM 747 C C . LEU A 1 93 ? 6.180 1.157 -24.311 1.00 90.81 93 LEU A C 1
ATOM 749 O O . LEU A 1 93 ? 7.345 1.540 -24.330 1.00 90.81 93 LEU A O 1
ATOM 753 N N . GLY A 1 94 ? 5.347 1.364 -25.336 1.00 89.19 94 GLY A N 1
ATOM 754 C CA . GLY A 1 94 ? 5.748 2.080 -26.549 1.00 89.19 94 GLY A CA 1
ATOM 755 C C . GLY A 1 94 ? 6.139 3.535 -26.278 1.00 89.19 94 GLY A C 1
ATOM 756 O O . GLY A 1 94 ? 7.147 4.012 -26.799 1.00 89.19 94 GLY A O 1
ATOM 757 N N . GLN A 1 95 ? 5.388 4.229 -25.416 1.00 92.38 95 GLN A N 1
ATOM 758 C CA . GLN A 1 95 ? 5.720 5.589 -24.982 1.00 92.38 95 GLN A CA 1
ATOM 759 C C . GLN A 1 95 ? 7.042 5.627 -24.212 1.00 92.38 95 GLN A C 1
ATOM 761 O O . GLN A 1 95 ? 7.911 6.431 -24.537 1.00 92.38 9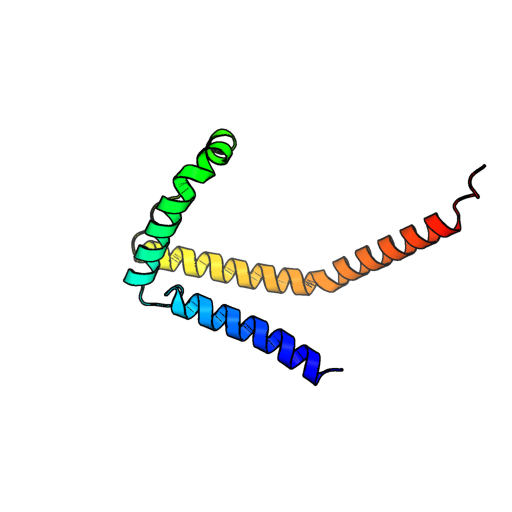5 GLN A O 1
ATOM 766 N N . TRP A 1 96 ? 7.229 4.719 -23.254 1.00 91.06 96 TRP A N 1
ATOM 767 C CA . TRP A 1 96 ? 8.473 4.609 -22.492 1.00 91.06 96 TRP A CA 1
ATOM 768 C C . TRP A 1 96 ? 9.680 4.296 -23.375 1.00 91.06 96 TRP A C 1
ATOM 770 O O . TRP A 1 96 ? 10.723 4.933 -23.239 1.00 91.06 96 TRP A O 1
ATOM 780 N N . ALA A 1 97 ? 9.539 3.356 -24.311 1.00 91.38 97 ALA A N 1
ATOM 781 C CA . ALA A 1 97 ? 10.596 3.004 -25.254 1.00 91.38 97 ALA A CA 1
ATOM 782 C C . ALA A 1 97 ? 10.985 4.198 -26.137 1.00 91.38 97 ALA A C 1
ATOM 784 O O . ALA A 1 97 ? 12.171 4.439 -26.366 1.00 91.38 97 ALA A O 1
ATOM 785 N N . LYS 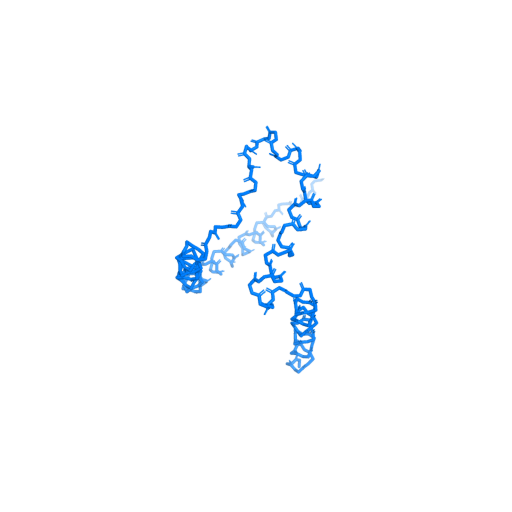A 1 98 ? 9.997 4.981 -26.589 1.00 90.81 98 LYS A N 1
ATOM 786 C CA . LYS A 1 98 ? 10.244 6.213 -27.338 1.00 90.81 98 LYS A CA 1
ATOM 787 C C . LYS A 1 98 ? 10.979 7.249 -26.489 1.00 90.81 98 LYS A C 1
ATOM 789 O O . LYS A 1 98 ? 12.013 7.738 -26.919 1.00 90.81 98 LYS A O 1
ATOM 794 N N . THR A 1 99 ? 10.516 7.521 -25.270 1.00 92.25 99 THR A N 1
ATOM 795 C CA . THR A 1 99 ? 11.186 8.461 -24.359 1.00 92.25 99 THR A CA 1
ATOM 796 C C . THR A 1 99 ? 12.623 8.042 -24.050 1.00 92.25 99 THR A C 1
ATOM 798 O O . THR A 1 99 ? 13.514 8.888 -24.044 1.00 92.25 99 THR A O 1
ATOM 801 N N . ALA A 1 100 ? 12.874 6.748 -23.843 1.00 91.50 100 ALA A N 1
ATOM 802 C CA . ALA A 1 100 ? 14.222 6.231 -23.633 1.00 91.50 100 ALA A CA 1
ATOM 803 C C . ALA A 1 100 ? 15.112 6.456 -24.865 1.00 91.50 100 ALA A C 1
ATOM 805 O O . ALA A 1 100 ? 16.227 6.960 -24.735 1.00 91.50 100 ALA A O 1
ATOM 806 N N . LYS A 1 101 ? 14.608 6.143 -26.066 1.00 92.31 101 LYS A N 1
ATOM 807 C CA . LYS A 1 101 ? 15.327 6.383 -27.323 1.00 92.31 101 LYS A CA 1
ATOM 808 C C . LYS A 1 101 ? 15.632 7.867 -27.529 1.00 92.31 101 LYS A C 1
ATOM 810 O O . LYS A 1 101 ? 16.767 8.214 -27.855 1.00 92.31 101 LYS A O 1
ATOM 815 N N . ASP A 1 102 ? 14.639 8.727 -27.337 1.00 93.44 102 ASP A N 1
ATOM 816 C CA . ASP A 1 102 ? 14.767 10.172 -27.530 1.00 93.44 102 ASP A CA 1
ATOM 817 C C . ASP A 1 102 ? 15.767 10.762 -26.517 1.00 93.44 102 ASP A C 1
ATOM 819 O O . ASP A 1 102 ? 16.605 11.586 -26.879 1.00 93.44 102 ASP A O 1
ATOM 823 N N . GLY A 1 103 ? 15.755 10.282 -25.268 1.00 91.44 103 GLY A N 1
ATOM 824 C CA . GLY A 1 103 ? 16.717 10.671 -24.233 1.00 91.44 103 GLY A CA 1
ATOM 825 C C . GLY A 1 103 ? 18.159 10.261 -24.549 1.00 91.44 103 GLY A C 1
ATOM 826 O O . GLY A 1 103 ? 19.066 11.079 -24.405 1.00 91.44 103 GLY A O 1
ATOM 827 N N . ILE A 1 104 ? 18.373 9.029 -25.027 1.00 89.94 104 ILE A N 1
ATOM 828 C CA . ILE A 1 104 ? 19.701 8.550 -25.451 1.00 89.94 104 ILE A CA 1
ATOM 829 C C . ILE A 1 104 ? 20.202 9.358 -26.651 1.00 89.94 104 ILE A C 1
ATOM 831 O O . ILE A 1 104 ? 21.342 9.811 -26.649 1.00 89.94 104 ILE A O 1
ATOM 835 N N . SER A 1 105 ? 19.345 9.582 -27.650 1.00 87.50 105 SER A N 1
ATOM 836 C CA . SER A 1 105 ? 19.709 10.335 -28.859 1.00 87.50 105 SER A CA 1
ATOM 837 C C . SER A 1 105 ? 20.112 11.768 -28.506 1.00 87.50 105 SER A C 1
ATOM 839 O O . SER A 1 105 ? 21.170 12.234 -28.912 1.00 87.50 105 SER A O 1
ATOM 841 N N . LYS A 1 106 ? 19.343 12.427 -27.631 1.00 89.69 106 LYS A N 1
ATOM 842 C CA . LYS A 1 106 ? 19.648 13.776 -27.144 1.00 89.69 106 LYS A CA 1
ATOM 843 C C . LYS A 1 106 ? 20.959 13.854 -26.352 1.00 89.69 106 LYS A C 1
ATOM 845 O O . LYS A 1 106 ? 21.632 14.878 -26.401 1.00 89.69 106 LYS A O 1
ATOM 850 N N . ALA A 1 107 ? 21.319 12.802 -25.616 1.00 85.88 107 ALA A N 1
ATOM 851 C CA . ALA A 1 107 ? 22.590 12.739 -24.895 1.00 85.88 107 ALA A CA 1
ATOM 852 C C . ALA A 1 107 ? 23.788 12.534 -25.838 1.00 85.88 107 ALA A C 1
ATOM 854 O O . ALA A 1 107 ? 24.864 13.061 -25.573 1.00 85.88 107 ALA A O 1
ATOM 855 N N . LEU A 1 108 ? 23.598 11.800 -26.939 1.00 84.44 108 LEU A N 1
ATOM 856 C CA . LEU A 1 108 ? 24.621 11.578 -27.967 1.00 84.44 108 LEU A CA 1
ATOM 857 C C . LEU A 1 108 ? 24.835 12.804 -28.867 1.00 84.44 108 LEU A C 1
ATOM 859 O O . LEU A 1 108 ? 25.944 13.029 -29.336 1.00 84.44 108 LEU A O 1
ATOM 863 N N . GLU A 1 109 ? 23.789 13.598 -29.094 1.00 84.88 109 GLU A N 1
ATOM 864 C CA . GLU A 1 109 ? 23.838 14.833 -29.892 1.00 84.88 109 GLU A CA 1
ATOM 865 C C . GLU A 1 109 ? 24.294 16.064 -29.087 1.00 84.88 109 GLU A C 1
ATOM 867 O O . GLU A 1 109 ? 24.475 17.144 -29.652 1.00 84.88 109 GLU A O 1
ATOM 872 N N . ALA A 1 110 ? 24.483 15.934 -27.769 1.00 72.56 110 ALA A N 1
ATOM 873 C CA . ALA A 1 110 ? 24.925 17.041 -26.932 1.00 72.56 110 ALA A CA 1
ATOM 874 C C . ALA A 1 110 ? 26.382 17.429 -27.274 1.00 72.56 110 ALA A C 1
ATOM 876 O O . ALA A 1 110 ? 27.269 16.573 -27.215 1.00 72.56 110 ALA A O 1
ATOM 877 N N . PRO A 1 111 ? 26.665 18.703 -27.616 1.00 66.50 111 PRO A N 1
ATOM 878 C CA . PRO A 1 111 ? 28.030 19.141 -27.890 1.00 66.50 111 PRO A CA 1
ATOM 879 C C . PRO A 1 111 ? 28.900 19.011 -26.626 1.00 66.50 111 PRO A C 1
ATOM 881 O O . PRO A 1 111 ? 28.382 19.172 -25.515 1.00 66.50 111 PRO A O 1
ATOM 884 N N . PRO A 1 112 ? 30.211 18.733 -26.766 1.00 62.72 112 PRO A N 1
ATOM 885 C CA . PRO A 1 112 ? 31.089 18.550 -25.617 1.00 62.72 112 PRO A CA 1
ATOM 886 C C . PRO A 1 112 ? 31.125 19.823 -24.753 1.00 62.72 112 PRO A C 1
ATOM 888 O O . PRO A 1 112 ? 31.085 20.933 -25.300 1.00 62.72 112 PRO A O 1
ATOM 891 N N . PRO A 1 113 ? 31.180 19.686 -23.414 1.00 68.00 113 PRO A N 1
ATOM 892 C CA . PRO A 1 113 ? 31.292 20.835 -22.526 1.00 68.00 113 PRO A CA 1
ATOM 893 C C . PRO A 1 113 ? 32.586 21.603 -22.833 1.00 68.00 113 PRO A C 1
ATOM 895 O O . PRO A 1 113 ? 33.630 20.989 -23.061 1.00 68.00 113 PRO A O 1
ATOM 898 N N . LYS A 1 114 ? 32.475 22.935 -22.891 1.00 49.03 114 LYS A N 1
ATOM 899 C CA . LYS A 1 114 ? 33.599 23.863 -23.084 1.00 49.03 114 LYS A CA 1
ATOM 900 C C . LYS A 1 114 ? 34.526 23.887 -21.877 1.00 49.03 114 LYS A C 1
ATOM 902 O O . LYS A 1 114 ? 33.991 23.822 -20.747 1.00 49.03 114 LYS A O 1
#

Radius of gyration: 22.84 Å; chains: 1; bounding box: 59×45×46 Å

InterPro domains:
  IPR026769 MICOS complex subunit Mic13 [PF15884] (20-95)
  IPR026769 MICOS complex subunit Mic13 [PTHR31816] (3-106)

Secondary structure (DSSP, 8-state):
-HHHHHHHHHHHHHHHHHHHHHTTTTS-HHHHHHHHHHHHHHHTTTTHHHHHHS----PPPPPHHHHHHHHHHHHHHHHHHHHHHHHHHHHHHHHHHHHHHHHHHHHHSSPPP-

Foldseek 3Di:
DPPVVCVVVVVVVVVVVVVCVVQCCVPPPVSVLVSVVVVLVVCVVVCPVVCVVPVDDPDRDDPPVVNVVVCVVVVVVVVVVVVVCVVCVVVVVVVVVVVVVVVVVVVVPDDDDD

Sequence (114 aa):
MGLFSFAVKGGILYSAFYATRHYNVWADSEKSSALYNELSQKASPHLKSVRAQIPLEIPPLPSSGELCYIYTHYHNKAVKNTIYFIHRLPCYLGQWAKTAKDGISKALEAPPPK

Organism: NCBI:txid35572